Protein AF-A0A2M7FRI7-F1 (afdb_monomer_lite)

pLDDT: mean 90.65, std 9.02, range [49.47, 96.25]

Foldseek 3Di:
DVVVLVVVQVVCVVVVFDDDDKDKDQDPDCVVDGIDIPVVVRRVVPD

Organism: NCBI:txid1974536

Radius of gyration: 11.23 Å; chains: 1; bounding box: 28×15×27 Å

InterPro domains:
  IPR005148 Arginyl tRNA synthetase N-terminal domain [PF03485] (3-42)
  IPR036695 Arginyl tRNA synthetase N-terminal domain superfamily [G3DSA:3.30.1360.70] (1-45)
  IPR036695 Arginyl tRNA synthetase N-terminal domain superfamily [SSF55190] (3-43)

Secondary structure (DSSP, 8-state):
-HHHHHHHHHHHHHTT-------EE--SSGGG-S-EE-HHHHHHT--

Structure (mmCIF, N/CA/C/O backbone):
data_AF-A0A2M7FRI7-F1
#
_entry.id   AF-A0A2M7FRI7-F1
#
loop_
_atom_site.group_PDB
_atom_site.id
_atom_site.type_symbol
_atom_site.label_atom_id
_atom_site.label_alt_id
_atom_site.label_comp_id
_atom_site.label_asym_id
_atom_site.label_entity_id
_atom_site.label_seq_id
_atom_site.pdbx_PDB_ins_code
_atom_site.Cartn_x
_atom_site.Cartn_y
_atom_site.Cartn_z
_atom_site.occupancy
_atom_site.B_iso_or_equiv
_atom_site.auth_seq_id
_atom_site.auth_comp_id
_atom_site.auth_asym_id
_atom_site.auth_atom_id
_atom_site.pdbx_PDB_model_num
ATOM 1 N N . MET A 1 1 ? 0.753 6.916 -11.075 1.00 66.12 1 MET A N 1
ATOM 2 C CA 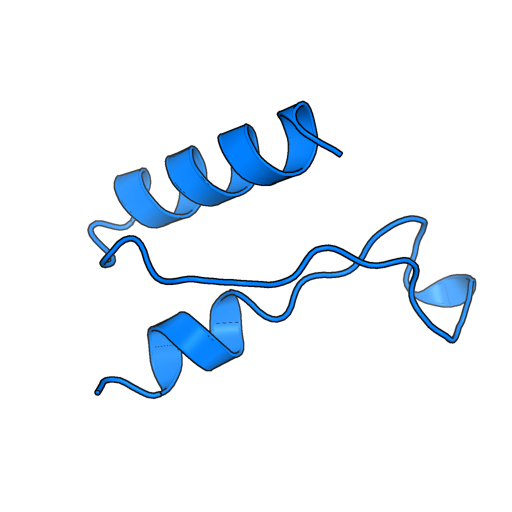. MET A 1 1 ? 0.545 6.637 -9.631 1.00 66.12 1 MET A CA 1
ATOM 3 C C . MET A 1 1 ? -0.912 6.587 -9.175 1.00 66.12 1 MET A C 1
ATOM 5 O O . MET A 1 1 ? -1.223 5.659 -8.444 1.00 66.12 1 MET A O 1
ATOM 9 N N . LYS A 1 2 ? -1.793 7.540 -9.539 1.00 78.75 2 LYS A N 1
ATOM 10 C CA . LYS A 1 2 ? -3.163 7.628 -8.976 1.00 78.75 2 LYS A CA 1
ATOM 11 C C . LYS A 1 2 ? -3.962 6.312 -9.074 1.00 78.75 2 LYS A C 1
ATOM 13 O O . LYS A 1 2 ? -4.487 5.861 -8.069 1.00 78.75 2 LYS A O 1
ATOM 18 N N . MET A 1 3 ? -3.912 5.644 -10.229 1.00 93.38 3 MET A N 1
ATOM 19 C CA . MET A 1 3 ? -4.602 4.365 -10.457 1.00 93.38 3 MET A CA 1
ATOM 20 C C . MET A 1 3 ? -4.094 3.212 -9.569 1.00 93.38 3 MET A C 1
ATOM 22 O O . MET A 1 3 ? -4.902 2.469 -9.030 1.00 93.38 3 MET A O 1
ATOM 26 N N . ILE A 1 4 ? -2.773 3.065 -9.374 1.00 94.00 4 ILE A N 1
ATOM 27 C CA . ILE A 1 4 ? -2.214 2.001 -8.510 1.00 94.00 4 ILE A CA 1
ATOM 28 C C . ILE A 1 4 ? -2.702 2.189 -7.073 1.00 94.00 4 ILE A C 1
ATOM 30 O O . ILE A 1 4 ? -3.131 1.234 -6.435 1.00 94.00 4 ILE A O 1
ATOM 34 N N . ARG A 1 5 ? -2.683 3.434 -6.584 1.00 94.06 5 ARG A N 1
ATOM 35 C CA . ARG A 1 5 ? -3.193 3.767 -5.253 1.00 94.06 5 ARG A CA 1
ATOM 36 C C . ARG A 1 5 ? -4.676 3.414 -5.114 1.00 94.06 5 ARG A C 1
ATOM 38 O O . ARG A 1 5 ? -5.025 2.723 -4.167 1.00 94.06 5 ARG A O 1
ATOM 45 N N . GLU A 1 6 ? -5.512 3.825 -6.065 1.00 94.94 6 GLU A N 1
ATOM 46 C CA . GLU A 1 6 ? -6.957 3.548 -6.044 1.00 94.94 6 GLU A CA 1
ATOM 47 C C . GLU A 1 6 ? -7.258 2.041 -6.017 1.00 94.94 6 GLU A C 1
ATOM 49 O O . GLU A 1 6 ? -8.107 1.594 -5.251 1.00 94.94 6 GLU A O 1
ATOM 54 N N . VAL A 1 7 ? -6.540 1.240 -6.811 1.00 95.69 7 VAL A N 1
ATOM 55 C CA . VAL A 1 7 ? -6.724 -0.221 -6.841 1.00 95.69 7 VAL A CA 1
ATOM 56 C C . VAL A 1 7 ? -6.280 -0.868 -5.529 1.00 95.69 7 VAL A C 1
ATOM 58 O O . VAL A 1 7 ? -6.961 -1.761 -5.026 1.00 95.69 7 VAL A O 1
ATOM 61 N N . VAL A 1 8 ? -5.171 -0.410 -4.941 1.00 95.25 8 VAL A N 1
ATOM 62 C CA . VAL A 1 8 ? -4.722 -0.893 -3.627 1.00 95.25 8 VAL A CA 1
ATOM 63 C C . VAL A 1 8 ? -5.745 -0.542 -2.543 1.00 95.25 8 VAL A C 1
ATOM 65 O O . VAL A 1 8 ? -6.103 -1.410 -1.754 1.00 95.25 8 VAL A O 1
ATOM 68 N N . GLU A 1 9 ? -6.276 0.683 -2.528 1.00 94.62 9 GLU A N 1
ATOM 69 C CA . GLU A 1 9 ? -7.316 1.106 -1.576 1.00 94.62 9 GLU A CA 1
ATOM 70 C C . GLU A 1 9 ? -8.596 0.269 -1.716 1.00 94.62 9 GLU A C 1
ATOM 72 O O . GLU A 1 9 ? -9.162 -0.163 -0.712 1.00 94.62 9 GLU A O 1
ATOM 77 N N . GLN A 1 10 ? -9.021 -0.030 -2.948 1.00 95.31 10 GLN A N 1
ATOM 78 C CA . GLN A 1 10 ? -10.158 -0.918 -3.206 1.00 95.31 10 GLN A CA 1
ATOM 79 C C . GLN A 1 10 ? -9.906 -2.340 -2.696 1.00 95.31 10 GLN A C 1
ATOM 81 O O . GLN A 1 10 ? -10.786 -2.925 -2.068 1.00 95.31 10 GLN A O 1
ATOM 86 N N . ALA A 1 11 ? -8.714 -2.893 -2.935 1.00 95.19 11 ALA A N 1
ATOM 87 C CA . ALA A 1 11 ? -8.354 -4.232 -2.477 1.00 95.19 11 ALA A CA 1
ATOM 88 C C . ALA A 1 11 ? -8.307 -4.318 -0.943 1.00 95.19 11 ALA A C 1
ATOM 90 O O . ALA A 1 11 ? -8.870 -5.243 -0.362 1.00 95.19 11 ALA A O 1
ATOM 91 N N . VAL A 1 12 ? -7.695 -3.332 -0.280 1.00 94.62 12 VAL A N 1
ATOM 92 C CA . VAL A 1 12 ? -7.654 -3.240 1.190 1.00 94.62 12 VAL A CA 1
ATOM 93 C C . VAL A 1 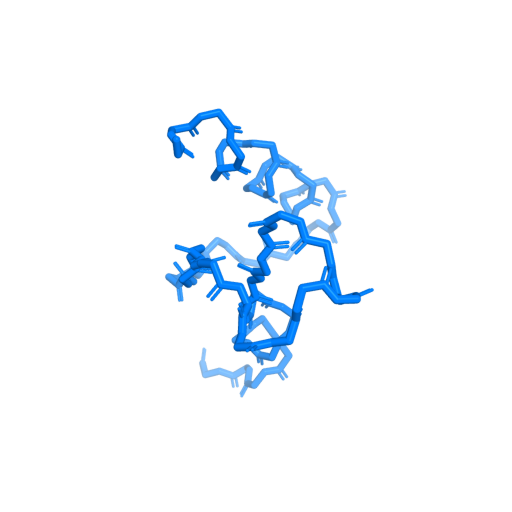12 ? -9.070 -3.112 1.760 1.00 94.62 12 VAL A C 1
ATOM 95 O O . VAL A 1 12 ? -9.433 -3.850 2.675 1.00 94.62 12 VAL A O 1
ATOM 98 N N . GLY A 1 13 ? -9.906 -2.250 1.173 1.00 94.00 13 GLY A N 1
ATOM 99 C CA . GLY A 1 13 ? -11.303 -2.090 1.578 1.00 94.00 13 GLY A CA 1
ATOM 100 C C . GLY A 1 13 ? -12.142 -3.358 1.382 1.00 94.00 13 GLY A C 1
ATOM 101 O O . GLY A 1 13 ? -12.945 -3.700 2.247 1.00 94.00 13 GLY A O 1
ATOM 102 N N . ALA A 1 14 ? -11.923 -4.106 0.295 1.00 96.25 14 ALA A N 1
ATOM 103 C CA . ALA A 1 14 ? -12.598 -5.383 0.044 1.00 96.25 14 ALA A CA 1
ATOM 104 C C . ALA A 1 14 ? -12.244 -6.465 1.080 1.00 96.25 14 ALA A C 1
ATOM 106 O O . ALA A 1 14 ? -13.043 -7.368 1.321 1.00 96.25 14 ALA A O 1
ATOM 107 N N . LEU A 1 15 ? -11.076 -6.357 1.720 1.00 94.62 15 LEU A N 1
ATOM 108 C CA . LEU A 1 15 ? -10.659 -7.218 2.829 1.00 94.62 15 LEU A CA 1
ATOM 109 C C . LEU A 1 15 ? -11.214 -6.761 4.191 1.00 94.62 15 LEU A C 1
ATOM 111 O O . LEU A 1 15 ? -10.950 -7.409 5.201 1.00 94.62 15 LEU A O 1
ATOM 115 N N . GLY A 1 16 ? -11.972 -5.659 4.240 1.00 94.50 16 GLY A N 1
ATOM 116 C CA . GLY A 1 16 ? -12.493 -5.081 5.483 1.00 94.50 1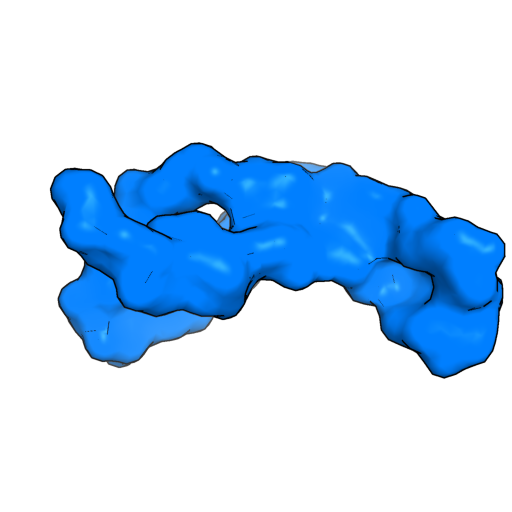6 GLY A CA 1
ATOM 117 C C . GLY A 1 16 ? -11.419 -4.424 6.354 1.00 94.50 16 GLY A C 1
ATOM 118 O O . GLY A 1 16 ? -11.636 -4.225 7.548 1.00 94.50 16 GLY A O 1
ATOM 119 N N . LEU A 1 17 ? -10.258 -4.113 5.774 1.00 93.06 17 LEU A N 1
ATOM 120 C CA . LEU A 1 17 ? -9.130 -3.513 6.477 1.00 93.06 17 LEU A CA 1
ATOM 121 C C . LEU A 1 17 ? -9.229 -1.978 6.453 1.00 93.06 17 LEU A C 1
ATOM 123 O O . LEU A 1 17 ? -9.780 -1.407 5.506 1.00 93.06 17 LEU A O 1
ATOM 127 N N . PRO A 1 18 ? -8.708 -1.286 7.484 1.00 90.06 18 PRO A N 1
ATOM 128 C CA . PRO A 1 18 ? -8.748 0.167 7.537 1.00 90.06 18 PRO A CA 1
ATOM 129 C C . PRO A 1 18 ? -7.919 0.785 6.408 1.00 90.06 18 PRO A C 1
ATOM 131 O O . PRO A 1 18 ? -6.838 0.306 6.058 1.00 90.06 18 PRO A O 1
ATOM 134 N N . VAL A 1 19 ? -8.412 1.899 5.866 1.00 81.56 19 VAL A N 1
ATOM 135 C CA . VAL A 1 19 ? -7.665 2.688 4.885 1.00 81.56 19 VAL A CA 1
ATOM 136 C C . VAL A 1 19 ? -6.609 3.500 5.628 1.00 81.56 19 VAL A C 1
ATOM 138 O O . VAL A 1 19 ? -6.914 4.494 6.285 1.00 81.56 19 VAL A O 1
ATOM 141 N N . VAL A 1 20 ? -5.362 3.053 5.526 1.00 88.19 20 VAL A N 1
ATOM 142 C CA . VAL A 1 20 ? -4.183 3.683 6.134 1.00 88.19 20 VAL A CA 1
ATOM 143 C C . VAL A 1 20 ? -3.312 4.346 5.070 1.00 88.19 20 VAL A C 1
ATOM 145 O O . VAL A 1 20 ? -3.359 3.997 3.889 1.00 88.19 20 VAL A O 1
ATOM 148 N N . ALA A 1 21 ? -2.488 5.311 5.475 1.00 91.00 21 ALA A N 1
ATOM 149 C CA . ALA A 1 21 ? -1.540 5.942 4.567 1.00 91.00 21 ALA A CA 1
ATOM 150 C C . ALA A 1 21 ? -0.399 4.971 4.213 1.00 91.00 21 ALA A C 1
ATOM 152 O O . ALA A 1 21 ? 0.381 4.580 5.073 1.00 91.00 21 ALA A O 1
ATOM 153 N N . PHE A 1 22 ? -0.272 4.624 2.933 1.00 94.12 22 PHE A N 1
ATOM 154 C CA . PHE A 1 22 ? 0.826 3.811 2.393 1.00 94.12 22 PHE A CA 1
ATOM 155 C C . PHE A 1 22 ? 1.578 4.547 1.276 1.00 94.12 22 PHE A C 1
ATOM 157 O O . PHE A 1 22 ? 1.047 5.486 0.667 1.00 94.12 22 PHE A O 1
ATOM 164 N N . SER A 1 23 ? 2.801 4.110 0.974 1.00 95.31 23 SER A N 1
ATOM 165 C CA . SER A 1 23 ? 3.615 4.597 -0.142 1.00 95.31 23 SER A CA 1
ATOM 166 C C . SER A 1 23 ? 3.484 3.698 -1.373 1.00 95.31 23 SER A C 1
ATOM 168 O O . SER A 1 23 ? 3.239 2.496 -1.268 1.00 95.31 23 SER A O 1
ATOM 170 N N . VAL A 1 24 ? 3.636 4.297 -2.554 1.00 95.06 24 VAL A N 1
ATOM 171 C CA . VAL A 1 24 ? 3.855 3.587 -3.820 1.00 95.06 24 VAL A CA 1
ATOM 172 C C . VAL A 1 24 ? 5.113 4.178 -4.426 1.00 95.06 24 VAL A C 1
ATOM 174 O O . VAL A 1 24 ? 5.174 5.392 -4.635 1.00 95.06 24 VAL A O 1
ATOM 177 N N . GLU A 1 25 ? 6.101 3.340 -4.693 1.00 94.56 25 GLU A N 1
ATOM 178 C CA . GLU A 1 25 ? 7.427 3.758 -5.138 1.00 94.56 25 GLU A CA 1
ATOM 179 C C . GLU A 1 25 ? 7.972 2.817 -6.211 1.00 94.56 25 GLU A C 1
ATOM 181 O O . GLU A 1 25 ? 7.423 1.740 -6.448 1.00 94.56 25 GLU A O 1
ATOM 186 N N . HIS A 1 26 ? 9.033 3.250 -6.888 1.00 93.94 26 HIS A N 1
ATOM 187 C CA . HIS A 1 26 ? 9.819 2.351 -7.720 1.00 93.94 26 HIS A CA 1
ATOM 188 C C . HIS A 1 26 ? 10.737 1.530 -6.811 1.00 93.94 26 HIS A C 1
ATOM 190 O O . HIS A 1 26 ? 11.434 2.121 -5.978 1.00 93.94 26 HIS A O 1
ATOM 196 N N . PRO A 1 27 ? 10.753 0.195 -6.938 1.00 92.12 27 PRO A N 1
ATOM 197 C CA . PRO A 1 27 ? 11.615 -0.625 -6.111 1.00 92.12 27 PRO A CA 1
ATOM 198 C C . PRO A 1 27 ? 13.085 -0.379 -6.452 1.00 92.12 27 PRO A C 1
ATOM 200 O O . PRO A 1 27 ? 13.453 -0.031 -7.572 1.00 92.12 27 PRO A O 1
ATOM 203 N N . ARG A 1 28 ? 13.946 -0.593 -5.455 1.00 91.56 28 ARG A N 1
ATOM 204 C CA . ARG A 1 28 ? 15.401 -0.458 -5.607 1.00 91.56 28 ARG A CA 1
ATOM 205 C C . ARG A 1 28 ? 16.000 -1.505 -6.551 1.00 91.56 28 ARG A C 1
ATOM 207 O O . ARG A 1 28 ? 17.040 -1.254 -7.152 1.00 91.56 28 ARG A O 1
ATOM 214 N N . GLU A 1 29 ? 15.367 -2.670 -6.641 1.00 93.50 29 GLU A N 1
ATOM 215 C CA . GLU A 1 29 ? 15.762 -3.766 -7.522 1.00 93.50 29 GLU A CA 1
ATOM 216 C C . GLU A 1 29 ? 14.704 -3.930 -8.613 1.00 93.50 29 GLU A C 1
ATOM 218 O O . GLU A 1 29 ? 13.540 -4.190 -8.310 1.00 93.50 29 GLU A O 1
ATOM 223 N N . GLU A 1 30 ? 15.110 -3.801 -9.879 1.00 89.94 30 GLU A N 1
ATOM 224 C CA . GLU A 1 30 ? 14.211 -3.900 -11.042 1.00 89.94 30 GLU A CA 1
ATOM 22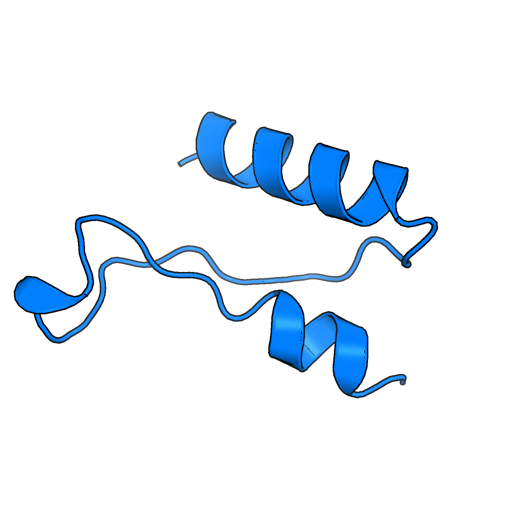5 C C . GLU A 1 30 ? 13.531 -5.277 -11.145 1.00 89.94 30 GLU A C 1
ATOM 227 O O . GLU A 1 30 ? 12.423 -5.403 -11.663 1.00 89.94 30 GLU A O 1
ATOM 232 N N . SER A 1 31 ? 14.160 -6.319 -10.593 1.00 95.31 31 SER A N 1
ATOM 233 C CA . SER A 1 31 ? 13.598 -7.672 -10.499 1.00 95.31 31 SER A CA 1
ATOM 234 C C . SER A 1 31 ? 12.338 -7.754 -9.628 1.00 95.31 31 SER A C 1
ATOM 236 O O . SER A 1 31 ? 11.568 -8.700 -9.778 1.00 95.31 31 SER A O 1
ATOM 238 N N . HIS A 1 32 ? 12.099 -6.783 -8.738 1.00 92.00 32 HIS A N 1
ATOM 239 C CA . HIS A 1 32 ? 10.888 -6.710 -7.912 1.00 92.00 32 HIS A CA 1
ATOM 240 C C . HIS A 1 32 ? 9.692 -6.081 -8.645 1.00 92.00 32 HIS A C 1
ATOM 242 O O . HIS A 1 32 ? 8.613 -5.957 -8.064 1.00 92.00 32 HIS A O 1
ATOM 248 N N . GLY A 1 33 ? 9.865 -5.733 -9.923 1.00 93.44 33 GLY A N 1
ATOM 249 C CA . GLY A 1 33 ? 8.835 -5.173 -10.789 1.00 93.44 33 GLY A CA 1
ATOM 250 C C . GLY A 1 33 ? 8.913 -3.654 -10.899 1.00 93.44 33 GLY A C 1
ATOM 251 O O . GLY A 1 33 ? 9.847 -3.017 -10.424 1.00 93.44 33 GLY A O 1
ATOM 252 N N . ASP A 1 34 ? 7.914 -3.056 -11.543 1.00 94.06 34 ASP A N 1
ATOM 253 C CA . ASP A 1 34 ? 7.922 -1.617 -11.821 1.00 94.06 34 ASP A CA 1
ATOM 254 C C . ASP A 1 34 ? 7.549 -0.773 -10.596 1.00 94.06 34 ASP A C 1
ATOM 256 O O . ASP A 1 34 ? 8.014 0.358 -10.456 1.00 94.06 34 ASP A O 1
ATOM 260 N N . TYR A 1 35 ? 6.709 -1.311 -9.706 1.00 94.75 35 TYR A N 1
ATOM 261 C CA . TYR A 1 35 ? 6.176 -0.602 -8.544 1.00 94.75 35 TYR A CA 1
ATOM 262 C C . TYR A 1 35 ? 6.082 -1.507 -7.316 1.00 94.75 35 TYR A C 1
ATOM 264 O O . TYR A 1 35 ? 5.671 -2.662 -7.411 1.00 94.75 35 TYR A O 1
ATOM 272 N N . SER A 1 36 ? 6.378 -0.941 -6.148 1.00 95.00 36 SER A N 1
ATOM 273 C CA . SER A 1 36 ? 6.210 -1.571 -4.839 1.00 95.00 36 SER A CA 1
ATOM 274 C C . SER A 1 36 ? 5.379 -0.689 -3.902 1.00 95.00 36 SER A C 1
ATOM 276 O O . SER A 1 36 ? 5.228 0.519 -4.107 1.00 95.00 36 SER A O 1
ATOM 278 N N . THR A 1 37 ? 4.804 -1.299 -2.863 1.00 95.38 37 THR A N 1
ATOM 279 C CA . THR A 1 37 ? 4.070 -0.590 -1.809 1.00 95.38 37 THR A CA 1
ATOM 280 C C . THR A 1 37 ? 4.288 -1.236 -0.445 1.00 95.38 37 THR A C 1
ATOM 282 O O . THR A 1 37 ? 4.364 -2.458 -0.332 1.00 95.38 37 THR A O 1
ATOM 285 N N . ASN A 1 38 ? 4.350 -0.417 0.607 1.00 95.38 38 ASN A N 1
ATOM 286 C CA . ASN A 1 38 ? 4.457 -0.878 1.991 1.00 95.38 38 ASN A CA 1
ATOM 287 C C . ASN A 1 38 ? 3.094 -1.146 2.662 1.00 95.38 38 ASN A C 1
ATOM 289 O O . ASN A 1 38 ? 3.053 -1.371 3.870 1.00 95.38 38 ASN A O 1
ATOM 293 N N . VAL A 1 39 ? 1.983 -1.131 1.911 1.00 94.94 39 VAL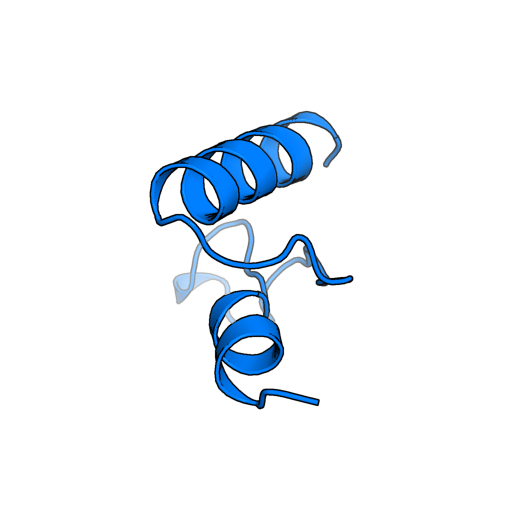 A N 1
ATOM 294 C CA . VAL A 1 39 ? 0.616 -1.196 2.465 1.00 94.94 39 VAL A CA 1
ATOM 295 C C . VAL A 1 39 ? 0.391 -2.374 3.414 1.00 94.94 39 VAL A C 1
ATOM 297 O O . VAL A 1 39 ? -0.219 -2.199 4.462 1.00 94.94 39 VAL A O 1
ATOM 300 N N . ALA A 1 40 ? 0.937 -3.553 3.105 1.00 93.44 40 ALA A N 1
ATOM 301 C CA . ALA A 1 40 ? 0.772 -4.739 3.941 1.00 93.44 40 ALA A CA 1
ATOM 302 C C . ALA A 1 40 ? 1.405 -4.568 5.332 1.00 93.44 40 ALA A C 1
ATOM 304 O O . ALA A 1 40 ? 0.825 -5.004 6.322 1.00 93.44 40 ALA A O 1
ATOM 305 N N . MET A 1 41 ? 2.561 -3.898 5.411 1.00 93.38 41 MET A N 1
ATOM 306 C CA . MET A 1 41 ? 3.203 -3.589 6.690 1.00 93.38 41 MET A CA 1
ATOM 307 C C . MET A 1 41 ? 2.375 -2.582 7.482 1.00 93.38 41 MET A C 1
ATOM 309 O O . MET A 1 41 ? 2.090 -2.829 8.644 1.00 93.38 41 MET A O 1
ATOM 313 N N . VAL A 1 42 ? 1.936 -1.4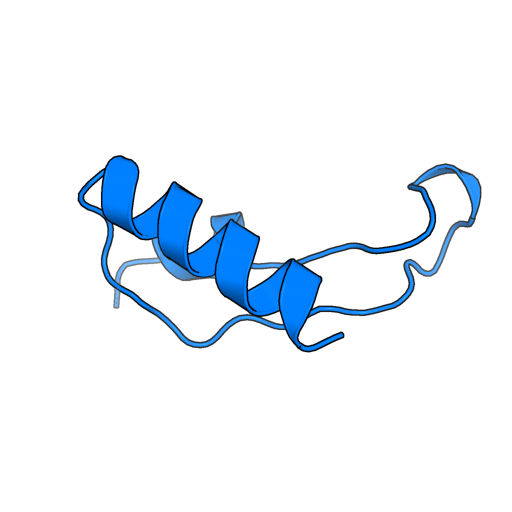89 6.849 1.00 93.38 42 VAL A N 1
ATOM 314 C CA . VAL A 1 42 ? 1.181 -0.435 7.549 1.00 93.38 42 VAL A CA 1
ATOM 315 C C . VAL A 1 42 ? -0.161 -0.955 8.065 1.00 93.38 42 VAL A C 1
ATOM 317 O O . VAL A 1 42 ? -0.549 -0.651 9.186 1.00 93.38 42 VAL A O 1
ATOM 320 N N . VAL A 1 43 ? -0.870 -1.758 7.269 1.00 92.12 43 VAL A N 1
ATOM 321 C CA . VAL A 1 43 ? -2.152 -2.341 7.688 1.00 92.12 43 VAL A CA 1
ATOM 322 C C . VAL A 1 43 ? -1.960 -3.380 8.798 1.00 92.12 43 VAL A C 1
ATOM 324 O O . VAL A 1 43 ? -2.801 -3.483 9.688 1.00 92.12 43 VAL A O 1
ATOM 327 N N . GLY A 1 44 ? -0.865 -4.146 8.763 1.00 88.94 44 GLY A N 1
ATOM 328 C CA . GLY A 1 44 ? -0.556 -5.161 9.772 1.00 88.94 44 GLY A CA 1
ATOM 329 C C . GLY A 1 44 ? -0.040 -4.608 11.105 1.00 88.94 44 GLY A C 1
ATOM 330 O O . GLY A 1 44 ? -0.214 -5.270 12.124 1.00 88.94 44 GLY A O 1
ATOM 331 N N . ASP A 1 45 ? 0.565 -3.417 11.110 1.00 79.69 45 ASP A N 1
ATOM 332 C CA . ASP A 1 45 ? 1.173 -2.795 12.300 1.00 79.69 45 ASP A CA 1
ATOM 333 C C . ASP A 1 45 ? 0.141 -2.251 13.308 1.00 79.69 45 ASP A C 1
ATOM 335 O O . ASP A 1 45 ? 0.500 -1.934 14.435 1.00 79.69 45 ASP A O 1
ATOM 339 N N . GLY A 1 46 ? -1.146 -2.188 12.934 1.00 64.75 46 GLY A N 1
ATOM 340 C CA . GLY A 1 46 ? -2.271 -2.025 13.866 1.00 64.75 46 GLY A CA 1
ATOM 341 C C . GLY A 1 46 ? -2.054 -0.982 14.969 1.00 64.75 46 GLY A C 1
ATOM 342 O O . GLY A 1 46 ? -2.010 -1.343 16.145 1.00 64.75 46 GLY A O 1
ATOM 343 N N . SER A 1 47 ? -1.923 0.294 14.590 1.00 49.47 47 SER A N 1
ATOM 344 C CA . SER A 1 47 ? -2.060 1.436 15.513 1.00 49.47 47 SER A CA 1
ATOM 345 C C . SER A 1 47 ? -3.512 1.883 15.634 1.00 49.47 47 SER A C 1
ATOM 347 O O . SER A 1 47 ? -4.181 1.965 14.578 1.00 49.47 47 SER A O 1
#

Sequence (47 aa):
MKMIREVVEQAVGALGLPVVAFSVEHPREESHGDYSTNVAMVVGDGS